Protein AF-A0A836XEH8-F1 (afdb_monomer)

Sequence (116 aa):
GSEDAAQIAQLERVVSVSATLGAELFKIFPGRVASSKADEAIWARTIERLRALADRLGEEGMTLTFETHGGTLCDDLAGTLRLLESLVGYDNVGICFQPYTEHDTDEARAEHGKEG

Structure (mmCIF, N/CA/C/O backbone):
data_AF-A0A836XEH8-F1
#
_entry.id   AF-A0A836XEH8-F1
#
loop_
_atom_site.group_PDB
_atom_site.id
_atom_site.type_symbol
_atom_site.label_atom_id
_atom_site.label_alt_id
_atom_site.label_comp_id
_atom_site.label_asym_id
_atom_site.label_entity_id
_atom_site.label_seq_id
_atom_site.pdbx_PDB_ins_code
_atom_site.Cartn_x
_atom_site.Cartn_y
_atom_site.Cartn_z
_atom_site.occupancy
_atom_site.B_iso_or_equiv
_atom_site.auth_seq_id
_atom_site.auth_comp_id
_atom_site.auth_asym_id
_atom_site.auth_atom_id
_atom_site.pdbx_PDB_model_num
ATOM 1 N N . GLY A 1 1 ? 15.464 9.663 11.242 1.00 59.19 1 GLY A N 1
ATOM 2 C CA . GLY A 1 1 ? 15.872 11.014 11.703 1.00 59.19 1 GLY A CA 1
ATOM 3 C C . GLY A 1 1 ? 14.654 11.865 12.037 1.00 59.19 1 GLY A C 1
ATOM 4 O O . GLY A 1 1 ? 13.550 11.341 11.994 1.00 59.19 1 GLY A O 1
ATOM 5 N N . SER A 1 2 ? 14.830 13.153 12.366 1.00 73.00 2 SER A N 1
ATOM 6 C CA . SER A 1 2 ? 13.715 14.078 12.690 1.00 73.00 2 SER A CA 1
ATOM 7 C C . SER A 1 2 ? 12.649 14.134 11.581 1.00 73.00 2 SER A C 1
ATOM 9 O O . SER A 1 2 ? 11.452 14.113 11.853 1.00 73.00 2 SER A O 1
ATOM 11 N N . GLU A 1 3 ? 13.083 14.094 10.319 1.00 72.94 3 GLU A N 1
ATOM 12 C CA . GLU A 1 3 ? 12.193 14.067 9.152 1.00 72.94 3 GLU A CA 1
ATOM 13 C C . GLU A 1 3 ? 11.367 12.776 9.052 1.00 72.94 3 GLU A C 1
ATOM 15 O O . GLU A 1 3 ? 10.175 12.846 8.762 1.00 72.94 3 GLU A O 1
ATOM 20 N N . ASP A 1 4 ? 11.953 11.610 9.355 1.00 82.19 4 ASP A N 1
ATOM 21 C CA . ASP A 1 4 ? 11.198 10.348 9.398 1.00 82.19 4 ASP A CA 1
ATOM 22 C C . ASP A 1 4 ? 10.130 10.389 10.497 1.00 82.19 4 ASP A C 1
ATOM 24 O O . ASP A 1 4 ? 9.001 9.966 10.272 1.00 82.19 4 ASP A O 1
ATOM 28 N N . ALA A 1 5 ? 10.451 10.943 11.672 1.00 84.69 5 ALA A N 1
ATOM 29 C CA . ALA A 1 5 ? 9.492 11.069 12.768 1.00 84.69 5 ALA A CA 1
ATOM 30 C C . ALA A 1 5 ? 8.324 12.002 12.402 1.00 84.69 5 ALA A C 1
ATOM 32 O O . ALA A 1 5 ? 7.171 11.700 12.705 1.00 84.69 5 ALA A O 1
ATOM 33 N N . ALA A 1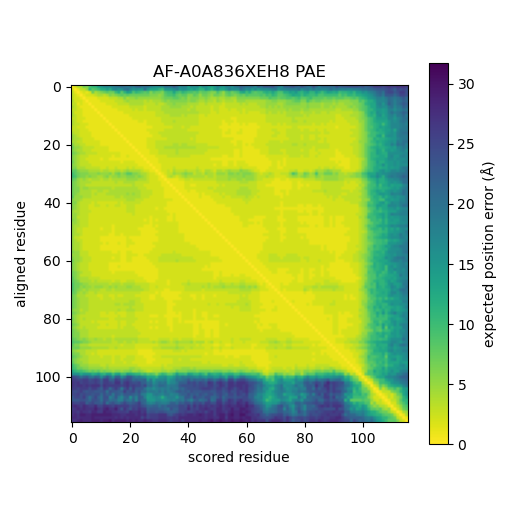 6 ? 8.603 13.109 11.706 1.00 90.38 6 ALA A N 1
ATOM 34 C CA . ALA A 1 6 ? 7.567 14.011 11.212 1.00 90.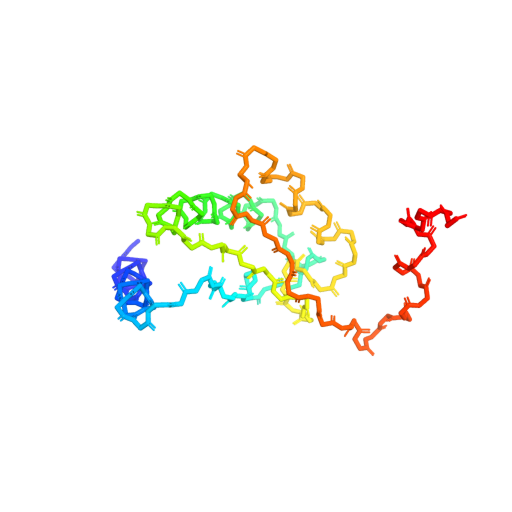38 6 ALA A CA 1
ATOM 35 C C . ALA A 1 6 ? 6.668 13.342 10.156 1.00 90.38 6 ALA A C 1
ATOM 37 O O . ALA A 1 6 ? 5.448 13.513 10.203 1.00 90.38 6 ALA A O 1
ATOM 38 N N . GLN A 1 7 ? 7.249 12.554 9.243 1.00 87.56 7 GLN A N 1
ATOM 39 C CA . GLN A 1 7 ? 6.499 11.786 8.241 1.00 87.56 7 GLN A CA 1
ATOM 40 C C . GLN A 1 7 ? 5.618 10.713 8.888 1.00 87.56 7 GLN A C 1
ATOM 42 O O . GLN A 1 7 ? 4.447 10.606 8.534 1.00 87.56 7 GLN A O 1
ATOM 47 N N . ILE A 1 8 ? 6.140 9.978 9.875 1.00 90.94 8 ILE A N 1
ATOM 48 C CA . ILE A 1 8 ? 5.370 8.992 10.648 1.00 90.94 8 ILE A CA 1
ATOM 49 C C . ILE A 1 8 ? 4.202 9.678 11.365 1.00 90.94 8 ILE A C 1
ATOM 51 O O . ILE A 1 8 ? 3.058 9.263 11.219 1.00 90.94 8 ILE A O 1
ATOM 55 N N . ALA A 1 9 ? 4.454 10.788 12.067 1.00 93.62 9 ALA A N 1
ATOM 56 C CA . ALA A 1 9 ? 3.398 11.526 12.758 1.00 93.62 9 ALA A CA 1
ATOM 57 C C . ALA A 1 9 ? 2.341 12.091 11.794 1.00 93.62 9 ALA A C 1
ATOM 59 O O . ALA A 1 9 ? 1.171 12.212 12.155 1.00 93.62 9 ALA A O 1
ATOM 60 N N . GLN A 1 10 ? 2.734 12.476 10.578 1.00 94.75 10 GLN A N 1
ATOM 61 C CA . GLN A 1 10 ? 1.787 12.883 9.545 1.00 94.75 10 GLN A CA 1
ATOM 62 C C . GLN A 1 10 ? 0.947 11.701 9.056 1.00 94.75 10 GLN A C 1
ATOM 64 O O . GLN A 1 10 ? -0.266 11.856 8.949 1.00 94.75 10 GLN A O 1
ATOM 69 N N . LEU A 1 11 ? 1.562 10.547 8.791 1.00 94.88 11 LEU A N 1
ATOM 70 C CA . LEU A 1 11 ? 0.863 9.336 8.365 1.00 94.88 11 LEU A CA 1
ATOM 71 C C . LEU A 1 11 ? -0.170 8.893 9.408 1.00 94.88 11 LEU A C 1
ATOM 73 O O . LEU A 1 11 ? -1.326 8.700 9.050 1.00 94.88 11 LEU A O 1
ATOM 77 N N . GLU A 1 12 ? 0.201 8.859 10.690 1.00 96.75 12 GLU A N 1
ATOM 78 C CA . GLU A 1 12 ? -0.723 8.532 11.787 1.00 96.75 12 GLU A CA 1
ATOM 79 C C . GLU A 1 12 ? -1.931 9.472 11.839 1.00 96.75 12 GLU A C 1
ATOM 81 O O . GLU A 1 12 ? -3.068 9.034 12.018 1.00 96.75 12 GLU A O 1
ATOM 86 N N . ARG A 1 13 ? -1.718 10.777 11.620 1.00 97.75 13 ARG A N 1
ATOM 87 C CA . ARG A 1 13 ? -2.836 11.727 11.534 1.00 97.75 13 ARG A CA 1
ATOM 88 C C . ARG A 1 13 ? -3.758 11.416 10.359 1.00 97.75 13 ARG A C 1
ATOM 90 O O . ARG A 1 13 ? -4.969 11.522 10.516 1.00 97.75 13 ARG A O 1
ATOM 97 N N . VAL A 1 14 ? -3.212 11.049 9.199 1.00 97.75 14 VAL A N 1
ATOM 98 C CA . VAL A 1 14 ? -4.026 10.696 8.026 1.00 97.75 14 VAL A CA 1
ATOM 99 C C . VAL A 1 14 ? -4.807 9.407 8.280 1.00 97.75 14 VAL A C 1
ATOM 101 O O . VAL A 1 14 ? -5.998 9.385 8.001 1.00 97.75 14 VAL A O 1
ATOM 104 N N . VAL A 1 15 ? -4.191 8.379 8.876 1.00 98.12 15 VAL A N 1
ATOM 105 C CA . VAL A 1 15 ? -4.882 7.137 9.276 1.00 98.12 15 VAL A CA 1
ATOM 106 C C . VAL A 1 15 ? -6.041 7.440 10.226 1.00 98.12 15 VAL A C 1
ATOM 108 O O . VAL A 1 15 ? -7.168 7.030 9.965 1.00 98.12 15 VAL A O 1
ATOM 111 N N . SER A 1 16 ? -5.795 8.226 11.277 1.00 98.06 16 SER A N 1
ATOM 112 C CA . SER A 1 16 ? -6.823 8.592 12.260 1.00 98.06 16 SER A CA 1
ATOM 113 C C . SER A 1 16 ? -7.987 9.377 11.641 1.00 98.06 16 SER A C 1
ATOM 115 O O . SER A 1 16 ? -9.151 9.115 11.956 1.00 98.06 16 SER A O 1
ATOM 117 N N . VAL A 1 17 ? -7.702 10.316 10.733 1.00 98.31 17 VAL A N 1
ATOM 118 C CA . VAL A 1 17 ? -8.747 11.058 10.011 1.00 98.31 17 VAL A CA 1
ATOM 119 C C . VAL A 1 17 ? -9.535 10.129 9.088 1.00 98.31 17 VAL A C 1
ATOM 121 O O . VAL A 1 17 ? -10.761 10.191 9.096 1.00 98.31 17 VAL A O 1
ATOM 124 N N . SER A 1 18 ? -8.869 9.243 8.342 1.00 98.25 18 SER A N 1
ATOM 125 C CA . SER A 1 18 ? -9.532 8.257 7.479 1.00 98.25 18 SER A CA 1
ATOM 126 C C . SER A 1 18 ? -10.477 7.352 8.273 1.00 98.25 18 SER A C 1
ATOM 128 O O . SER A 1 18 ? -11.636 7.208 7.888 1.00 98.25 18 SER A O 1
ATOM 130 N N . ALA A 1 19 ? -10.029 6.834 9.422 1.00 97.94 19 ALA A N 1
ATOM 131 C CA . ALA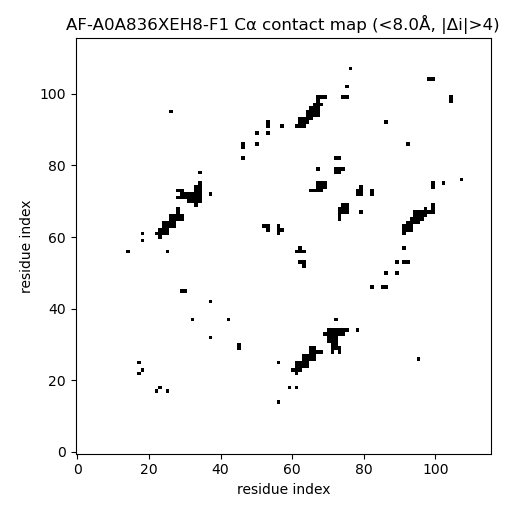 A 1 19 ? -10.862 6.038 10.324 1.00 97.94 19 ALA A CA 1
ATOM 132 C C . ALA A 1 19 ? -12.070 6.840 10.843 1.00 97.94 19 ALA A C 1
ATOM 134 O O . ALA A 1 19 ? -13.204 6.370 10.799 1.00 97.94 19 ALA A O 1
ATOM 135 N N . THR A 1 20 ? -11.853 8.095 11.256 1.00 98.31 20 THR A N 1
ATOM 136 C CA . THR A 1 20 ? -12.924 8.994 11.734 1.00 98.31 20 THR A CA 1
ATOM 137 C C . THR A 1 20 ? -13.984 9.260 10.661 1.00 98.31 20 THR A C 1
ATOM 139 O O . THR A 1 20 ? -15.165 9.402 10.973 1.00 98.31 20 THR A O 1
ATOM 142 N N . LEU A 1 21 ? -13.572 9.332 9.395 1.00 98.31 21 LEU A N 1
ATOM 143 C CA . LEU A 1 21 ? -14.467 9.517 8.253 1.00 98.31 21 LEU A CA 1
ATOM 144 C C . LEU A 1 21 ? -15.152 8.215 7.803 1.00 98.31 21 LEU A C 1
ATOM 146 O O . LEU A 1 21 ? -15.992 8.270 6.906 1.00 98.31 21 LEU A O 1
ATOM 150 N N . GLY A 1 22 ? -14.818 7.069 8.404 1.00 97.88 22 GLY A N 1
ATOM 151 C CA . GLY A 1 22 ? -15.357 5.764 8.022 1.00 97.88 22 GLY A CA 1
ATOM 152 C C . GLY A 1 22 ? -14.816 5.258 6.685 1.00 97.88 22 GLY A C 1
ATOM 153 O O . GLY A 1 22 ? -15.533 4.580 5.953 1.00 97.88 22 GLY A O 1
ATOM 154 N N . ALA A 1 23 ? -13.584 5.625 6.323 1.00 98.31 23 ALA A N 1
ATOM 155 C CA . ALA A 1 23 ? -12.954 5.090 5.125 1.00 98.31 23 ALA A CA 1
ATOM 156 C C . ALA A 1 23 ? -12.710 3.583 5.285 1.00 98.31 23 ALA A C 1
ATOM 158 O O . ALA A 1 23 ? -12.153 3.152 6.286 1.00 98.31 23 ALA A O 1
ATOM 159 N N . GLU A 1 24 ? -13.081 2.796 4.277 1.00 98.00 24 GLU A N 1
ATOM 160 C CA . GLU A 1 24 ? -12.787 1.353 4.222 1.00 98.00 24 GLU A CA 1
ATOM 161 C C . GLU A 1 24 ? -11.474 1.070 3.472 1.00 98.00 24 GLU A C 1
ATOM 163 O O . GLU A 1 24 ? -10.792 0.075 3.720 1.00 98.00 24 GLU A O 1
ATOM 168 N N . LEU A 1 25 ? -11.104 1.966 2.550 1.00 98.12 25 LEU A N 1
ATOM 169 C CA . LEU A 1 25 ? -9.937 1.843 1.682 1.00 98.12 25 LEU A CA 1
ATOM 170 C C . LEU A 1 25 ? -8.962 2.996 1.923 1.00 98.12 25 LEU A C 1
ATOM 172 O O . LEU A 1 25 ? -9.337 4.169 1.877 1.00 98.12 25 LEU A O 1
ATOM 176 N N . PHE A 1 26 ? -7.686 2.660 2.087 1.00 98.31 26 PHE A N 1
ATOM 177 C CA . PHE A 1 26 ? -6.592 3.611 2.222 1.00 98.31 26 PHE A CA 1
ATOM 178 C C . PHE A 1 26 ? -5.656 3.484 1.016 1.00 98.31 26 PHE A C 1
ATOM 180 O O . PHE A 1 26 ? -4.823 2.582 0.946 1.00 98.31 26 PHE A O 1
ATOM 187 N N . LYS A 1 27 ? -5.821 4.365 0.024 1.00 97.56 27 LYS A N 1
ATOM 188 C CA . LYS A 1 27 ? -5.062 4.320 -1.235 1.00 97.56 27 LYS A CA 1
ATOM 189 C C . LYS A 1 27 ? -3.768 5.124 -1.148 1.00 97.56 27 LYS A C 1
ATOM 191 O O . LYS A 1 27 ? -3.797 6.296 -0.771 1.00 97.56 27 LYS A O 1
ATOM 196 N N . ILE A 1 28 ? -2.658 4.534 -1.586 1.00 96.50 28 ILE A N 1
ATOM 197 C CA . ILE A 1 28 ? -1.357 5.207 -1.684 1.00 96.50 28 ILE A CA 1
ATOM 198 C C . ILE A 1 28 ? -0.650 4.928 -3.013 1.00 96.50 28 ILE A C 1
AT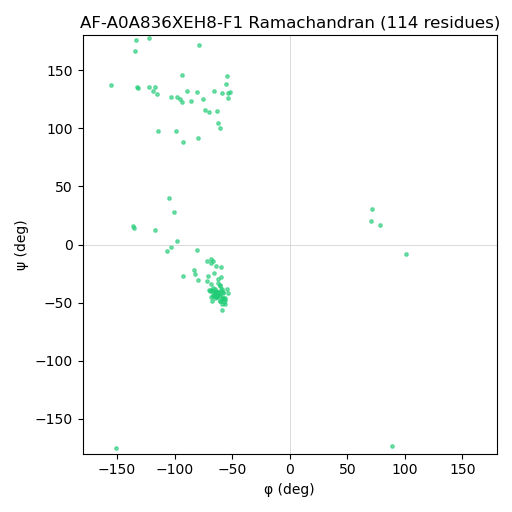OM 200 O O . ILE A 1 28 ? -0.964 3.978 -3.727 1.00 96.50 28 ILE A O 1
ATOM 204 N N . PHE A 1 29 ? 0.390 5.718 -3.272 1.00 94.81 29 PHE A N 1
ATOM 205 C CA . PHE A 1 29 ? 1.439 5.397 -4.236 1.00 94.81 29 PHE A CA 1
ATOM 206 C C . PHE A 1 29 ? 2.611 4.715 -3.506 1.00 94.81 29 PHE A C 1
ATOM 208 O O . PHE A 1 29 ? 3.152 5.306 -2.562 1.00 94.81 29 PHE A O 1
ATOM 215 N N . PRO A 1 30 ? 3.021 3.492 -3.889 1.00 88.31 30 PRO A N 1
ATOM 216 C CA . PRO A 1 30 ? 4.081 2.768 -3.194 1.00 88.31 30 PRO A CA 1
ATOM 217 C C . PRO A 1 30 ? 5.461 3.275 -3.627 1.00 88.31 30 PRO A C 1
ATOM 219 O O . PRO A 1 30 ? 6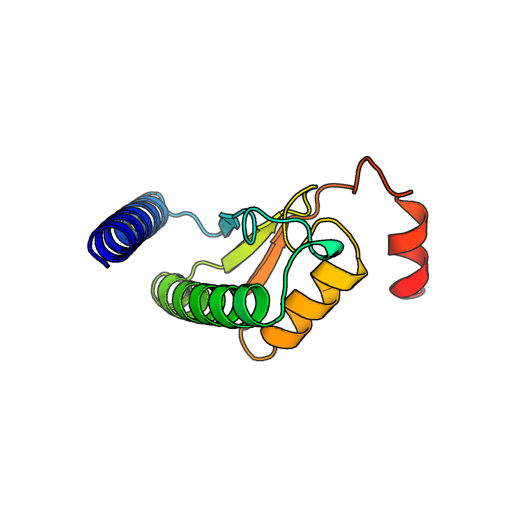.071 2.804 -4.587 1.00 88.31 30 PRO A O 1
ATOM 222 N N . GLY A 1 31 ? 5.967 4.261 -2.889 1.00 86.19 31 GLY A N 1
ATOM 223 C CA . GLY A 1 31 ? 7.265 4.876 -3.151 1.00 86.19 31 GLY A CA 1
ATOM 224 C C . GLY A 1 31 ? 7.193 6.063 -4.114 1.00 86.19 31 GLY A C 1
ATOM 225 O O . GLY A 1 31 ? 6.127 6.568 -4.452 1.00 86.19 31 GLY A O 1
ATOM 226 N N . ARG A 1 32 ? 8.370 6.573 -4.489 1.00 89.44 32 ARG A N 1
ATOM 227 C CA . ARG A 1 32 ? 8.546 7.765 -5.349 1.00 89.44 32 ARG A CA 1
ATOM 228 C C . ARG A 1 32 ? 9.621 7.555 -6.420 1.00 89.44 32 ARG A C 1
ATOM 230 O O . ARG A 1 32 ? 10.184 8.518 -6.938 1.00 89.44 32 ARG A O 1
ATOM 237 N N . VAL A 1 33 ? 9.983 6.297 -6.646 1.00 92.19 33 VAL A N 1
ATOM 238 C CA . VAL A 1 33 ? 11.004 5.861 -7.594 1.00 92.19 33 VAL A CA 1
ATOM 239 C C . VAL A 1 33 ? 10.402 4.712 -8.393 1.00 92.19 33 VAL A C 1
ATOM 241 O O . VAL A 1 33 ? 9.772 3.838 -7.804 1.00 92.19 33 VAL A O 1
ATOM 244 N N . ALA A 1 34 ? 10.599 4.749 -9.711 1.00 93.62 34 ALA A N 1
ATOM 245 C CA . ALA A 1 34 ? 10.252 3.668 -10.632 1.00 93.62 34 ALA A CA 1
ATOM 246 C C . ALA A 1 34 ? 10.900 2.344 -10.199 1.00 93.62 34 ALA A C 1
ATOM 248 O O . ALA A 1 34 ? 12.047 2.363 -9.736 1.00 93.62 34 ALA A O 1
ATOM 249 N N . SER A 1 35 ? 10.227 1.210 -10.393 1.00 94.00 35 SER A N 1
ATOM 250 C CA . SER A 1 35 ? 10.734 -0.115 -10.002 1.00 94.00 35 SER A CA 1
ATOM 251 C C . SER A 1 35 ? 12.127 -0.399 -10.586 1.00 94.00 35 SER A C 1
ATOM 253 O O . SER A 1 35 ? 13.028 -0.824 -9.861 1.00 94.00 35 SER A O 1
ATOM 255 N N . SER A 1 36 ? 12.350 -0.038 -11.854 1.00 94.25 36 SER A N 1
ATOM 256 C CA . SER A 1 36 ? 13.631 -0.162 -12.574 1.00 94.25 36 SER A CA 1
ATOM 257 C C . SER A 1 36 ? 14.777 0.697 -12.018 1.00 94.25 36 SER A C 1
ATOM 259 O O . SER A 1 36 ? 15.945 0.443 -12.313 1.00 94.25 36 SER A O 1
ATOM 261 N N . LYS A 1 37 ? 14.463 1.727 -11.224 1.00 95.50 37 LYS A N 1
ATOM 262 C CA . LYS A 1 37 ? 15.435 2.648 -10.607 1.00 95.50 37 LYS A CA 1
ATOM 263 C C . LYS A 1 37 ? 15.602 2.414 -9.105 1.00 95.50 37 LYS A C 1
ATOM 265 O O . LYS A 1 37 ? 16.433 3.076 -8.484 1.00 95.50 37 LYS A O 1
ATOM 270 N N . ALA A 1 38 ? 14.803 1.530 -8.513 1.00 96.56 38 ALA A N 1
ATOM 271 C CA . ALA A 1 38 ? 14.874 1.200 -7.101 1.00 96.56 38 ALA A CA 1
ATOM 272 C C . ALA A 1 38 ? 15.915 0.098 -6.863 1.00 96.56 38 ALA A C 1
ATOM 274 O O . ALA A 1 38 ? 15.825 -0.992 -7.425 1.00 96.56 38 ALA A O 1
ATOM 275 N N . ASP A 1 39 ? 16.894 0.377 -6.003 1.00 97.06 39 ASP A N 1
ATOM 276 C CA . ASP A 1 39 ? 17.823 -0.639 -5.513 1.00 97.06 39 ASP A CA 1
ATOM 277 C C . ASP A 1 39 ? 17.193 -1.496 -4.397 1.00 97.06 39 ASP A C 1
ATOM 279 O O . ASP A 1 39 ? 16.101 -1.214 -3.893 1.00 97.06 39 ASP A O 1
ATOM 283 N N . GLU A 1 40 ? 17.890 -2.557 -3.989 1.00 96.88 40 GLU A N 1
ATOM 284 C CA . GLU A 1 40 ? 17.380 -3.492 -2.981 1.00 96.88 40 GLU A CA 1
ATOM 285 C C . GLU A 1 40 ? 17.140 -2.831 -1.614 1.00 96.88 40 GLU A C 1
ATOM 287 O O . GLU A 1 40 ? 16.234 -3.220 -0.880 1.00 96.88 40 GLU A O 1
ATOM 292 N N . ALA A 1 41 ? 17.908 -1.792 -1.275 1.00 96.62 41 ALA A N 1
ATOM 293 C CA . ALA A 1 41 ? 17.725 -1.057 -0.029 1.00 96.62 41 ALA A CA 1
ATOM 294 C C . ALA A 1 41 ? 16.429 -0.227 -0.053 1.00 96.62 41 ALA A C 1
ATOM 296 O O . ALA A 1 41 ? 15.713 -0.161 0.951 1.00 96.62 41 ALA A O 1
ATOM 297 N N . ILE A 1 42 ? 16.094 0.379 -1.198 1.00 95.50 42 ILE A N 1
ATOM 298 C CA . ILE A 1 42 ? 14.815 1.063 -1.415 1.00 95.50 42 ILE A CA 1
ATOM 299 C C . ILE A 1 42 ? 13.660 0.066 -1.326 1.00 95.50 42 ILE A C 1
ATOM 301 O O . ILE A 1 42 ? 12.676 0.366 -0.643 1.00 95.50 42 ILE A O 1
ATOM 305 N N . TRP A 1 43 ? 13.781 -1.100 -1.964 1.00 97.06 43 TRP A N 1
ATOM 306 C CA . TRP A 1 43 ? 12.776 -2.164 -1.895 1.00 97.06 43 TRP A CA 1
ATOM 307 C C . TRP A 1 43 ? 12.540 -2.620 -0.456 1.00 97.06 43 TRP A C 1
ATOM 309 O O . TRP A 1 43 ? 11.420 -2.496 0.040 1.00 97.06 43 TRP A O 1
ATOM 319 N N . ALA A 1 44 ? 13.591 -3.048 0.248 1.00 96.50 44 ALA A N 1
ATOM 320 C CA . ALA A 1 44 ? 13.498 -3.544 1.619 1.00 96.50 44 ALA A CA 1
ATOM 321 C C . ALA A 1 44 ? 12.857 -2.518 2.567 1.00 96.50 44 ALA A C 1
ATOM 323 O O . ALA A 1 44 ? 11.903 -2.837 3.277 1.00 96.50 44 ALA A O 1
ATOM 324 N N . ARG A 1 45 ? 13.315 -1.259 2.523 1.00 95.25 45 ARG A N 1
ATOM 325 C CA . ARG A 1 45 ? 12.761 -0.181 3.357 1.00 95.25 45 ARG A CA 1
ATOM 326 C C . ARG A 1 45 ? 11.304 0.126 3.013 1.00 95.25 45 ARG A C 1
ATOM 328 O O . ARG A 1 45 ? 10.522 0.461 3.899 1.00 95.25 45 ARG A O 1
ATOM 335 N N . THR A 1 46 ? 10.939 0.082 1.732 1.00 95.62 46 THR A N 1
ATOM 336 C CA . THR A 1 46 ? 9.555 0.338 1.315 1.00 95.62 46 THR A CA 1
ATOM 337 C C . THR A 1 46 ? 8.646 -0.780 1.807 1.00 95.62 46 THR A C 1
ATOM 339 O O . THR A 1 46 ? 7.649 -0.488 2.455 1.00 95.62 46 THR A O 1
ATOM 342 N N . ILE A 1 47 ? 9.027 -2.043 1.598 1.00 96.75 47 ILE A N 1
ATOM 343 C CA . ILE A 1 47 ? 8.270 -3.213 2.062 1.00 96.75 47 ILE A CA 1
ATOM 344 C C . ILE A 1 47 ? 8.077 -3.178 3.582 1.00 96.75 47 ILE A C 1
ATOM 346 O O . ILE A 1 47 ? 6.958 -3.356 4.052 1.00 96.75 47 ILE A O 1
ATOM 350 N N . GLU A 1 48 ? 9.127 -2.891 4.357 1.00 96.62 48 GLU A N 1
ATOM 351 C CA . GLU A 1 48 ? 9.035 -2.769 5.819 1.00 96.62 48 GLU A CA 1
ATOM 352 C C . GLU A 1 48 ? 7.997 -1.717 6.244 1.00 96.62 48 GLU A C 1
ATOM 354 O O . GLU A 1 48 ? 7.145 -1.977 7.092 1.00 96.62 48 GLU A O 1
ATOM 359 N N . ARG A 1 49 ? 8.018 -0.540 5.606 1.00 95.75 49 ARG A N 1
ATOM 360 C CA . ARG A 1 49 ? 7.062 0.542 5.889 1.00 95.75 49 ARG A CA 1
ATOM 361 C C . ARG A 1 49 ? 5.634 0.183 5.479 1.00 95.75 49 ARG A C 1
ATOM 363 O O . ARG A 1 49 ? 4.699 0.563 6.176 1.00 95.75 49 ARG A O 1
ATOM 370 N N . LEU A 1 50 ? 5.459 -0.531 4.368 1.00 97.31 50 LEU A N 1
ATOM 371 C CA . LEU A 1 50 ? 4.143 -0.976 3.907 1.00 97.31 50 LEU A CA 1
ATOM 372 C C . LEU A 1 50 ? 3.542 -2.033 4.829 1.00 97.31 50 LEU A C 1
ATOM 374 O O . LEU A 1 50 ? 2.356 -1.951 5.117 1.00 97.31 50 LEU A O 1
ATOM 378 N N . ARG A 1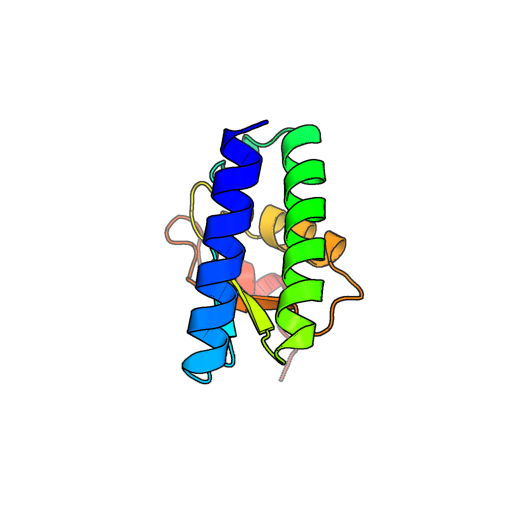 51 ? 4.355 -2.966 5.335 1.00 97.88 51 ARG A N 1
ATOM 379 C CA . ARG A 1 51 ? 3.934 -3.949 6.343 1.00 97.88 51 ARG A CA 1
ATOM 380 C C . ARG A 1 51 ? 3.437 -3.264 7.612 1.00 97.88 51 ARG A C 1
ATOM 382 O O . ARG A 1 51 ? 2.306 -3.492 8.017 1.00 97.88 51 ARG A O 1
ATOM 389 N N . ALA A 1 52 ? 4.227 -2.335 8.153 1.00 97.19 52 ALA A N 1
ATOM 390 C CA . ALA A 1 52 ? 3.829 -1.565 9.331 1.00 97.19 52 ALA A CA 1
ATOM 391 C C . ALA A 1 52 ? 2.540 -0.753 9.101 1.00 97.19 52 ALA A C 1
ATOM 393 O O . ALA A 1 52 ? 1.694 -0.667 9.988 1.00 97.19 52 ALA A O 1
ATOM 394 N N . LEU A 1 53 ? 2.367 -0.172 7.908 1.00 97.75 53 LEU A N 1
ATOM 395 C CA . LEU A 1 53 ? 1.139 0.540 7.558 1.00 97.75 53 LEU A CA 1
ATOM 396 C C . LEU A 1 53 ? -0.056 -0.413 7.407 1.00 97.75 53 LEU A C 1
ATOM 398 O O . LEU A 1 53 ? -1.148 -0.069 7.844 1.00 97.75 53 LEU A O 1
ATOM 402 N N . ALA A 1 54 ? 0.130 -1.591 6.813 1.00 98.38 54 ALA A N 1
ATOM 403 C CA . ALA A 1 54 ? -0.921 -2.595 6.694 1.00 98.38 54 ALA A CA 1
ATOM 404 C C . ALA A 1 54 ? -1.375 -3.090 8.076 1.00 98.38 54 ALA A C 1
ATOM 406 O O . ALA A 1 54 ? -2.577 -3.097 8.334 1.00 98.38 54 ALA A O 1
ATOM 407 N N . ASP A 1 55 ? -0.442 -3.391 8.987 1.00 98.25 55 ASP A N 1
ATOM 408 C CA . ASP A 1 55 ? -0.754 -3.739 10.381 1.00 98.25 55 ASP A CA 1
ATOM 409 C C . ASP A 1 55 ? -1.580 -2.627 11.048 1.00 98.25 55 ASP A C 1
ATOM 411 O O . ASP A 1 55 ? -2.678 -2.867 11.552 1.00 98.25 55 ASP A O 1
ATOM 415 N N . ARG A 1 56 ? -1.102 -1.380 10.957 1.00 97.88 56 ARG A N 1
ATOM 416 C CA . ARG A 1 56 ? -1.764 -0.210 11.547 1.00 97.88 56 ARG A CA 1
ATOM 417 C C . ARG A 1 56 ? -3.167 0.034 10.984 1.00 97.88 56 ARG A C 1
ATOM 419 O O . ARG A 1 56 ? -4.078 0.358 11.737 1.00 97.88 56 ARG A O 1
ATOM 426 N N . LEU A 1 57 ? -3.353 -0.091 9.670 1.00 98.44 57 LEU A N 1
ATOM 427 C CA . LEU A 1 57 ? -4.663 0.065 9.028 1.00 98.44 57 LEU A CA 1
ATOM 428 C C . LEU A 1 57 ? -5.618 -1.073 9.398 1.00 98.44 57 LEU A C 1
ATOM 430 O O . LEU A 1 57 ? -6.816 -0.834 9.545 1.00 98.44 57 LEU A O 1
ATOM 434 N N . GLY A 1 58 ? -5.091 -2.285 9.587 1.00 97.94 58 GLY A N 1
ATOM 435 C CA . GLY A 1 58 ? -5.859 -3.448 10.024 1.00 97.94 58 GLY A CA 1
ATOM 436 C C . GLY A 1 58 ? -6.509 -3.246 11.394 1.00 97.94 58 GLY A C 1
ATOM 437 O O . GLY A 1 58 ? -7.651 -3.659 11.584 1.00 97.94 58 GLY A O 1
ATOM 438 N N . GLU A 1 59 ? -5.847 -2.534 12.313 1.00 97.69 59 GLU A N 1
ATOM 439 C CA . GLU A 1 59 ? -6.419 -2.156 13.618 1.00 97.69 59 GLU A CA 1
ATOM 440 C C . GLU A 1 59 ? -7.691 -1.298 13.493 1.00 97.69 59 GLU A C 1
ATOM 442 O O . GLU A 1 59 ? -8.560 -1.357 14.359 1.00 97.69 59 GLU A O 1
ATOM 447 N N . GLU A 1 60 ? -7.818 -0.532 12.405 1.00 97.88 60 GLU A N 1
ATOM 448 C CA . GLU A 1 60 ? -8.984 0.312 12.101 1.00 97.88 60 GLU A CA 1
ATOM 449 C C . GLU A 1 60 ? -9.971 -0.368 11.133 1.00 97.88 60 GLU A C 1
ATOM 451 O O . GLU A 1 60 ? -10.946 0.249 10.706 1.00 97.88 60 GLU A O 1
ATOM 456 N N . GLY A 1 61 ? -9.720 -1.622 10.735 1.00 97.81 61 GLY A N 1
ATOM 457 C CA . GLY A 1 61 ? -10.533 -2.336 9.745 1.00 97.81 61 GLY A CA 1
ATOM 458 C C . GLY A 1 61 ? -10.392 -1.813 8.309 1.00 97.81 61 GLY A C 1
ATOM 459 O O . GLY A 1 61 ? -11.266 -2.067 7.481 1.00 97.81 61 GLY A O 1
ATOM 460 N N . MET A 1 62 ? -9.312 -1.088 7.999 1.00 98.62 62 MET A N 1
ATOM 461 C CA . MET A 1 62 ? -9.049 -0.536 6.668 1.00 98.62 62 MET A CA 1
ATOM 462 C C . MET A 1 62 ? -8.185 -1.459 5.802 1.00 98.62 62 MET A C 1
ATOM 464 O O . MET A 1 62 ? -7.240 -2.098 6.275 1.00 98.62 62 MET A O 1
ATOM 468 N N . THR A 1 63 ? -8.459 -1.451 4.495 1.00 98.62 63 THR A N 1
ATOM 469 C CA . THR A 1 63 ? -7.632 -2.111 3.473 1.00 98.62 63 THR A CA 1
ATOM 470 C C . THR A 1 63 ? -6.650 -1.120 2.854 1.00 98.62 63 THR A C 1
ATOM 472 O O . THR A 1 63 ? -7.048 -0.082 2.317 1.00 9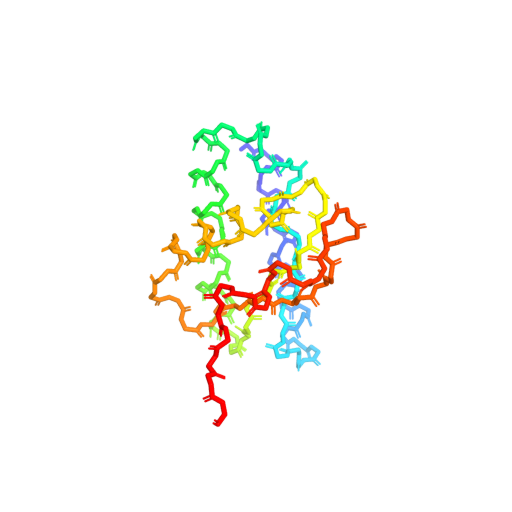8.62 63 THR A O 1
ATOM 475 N N . LEU A 1 64 ? -5.362 -1.451 2.877 1.00 98.62 64 LEU A N 1
ATOM 476 C CA . LEU A 1 64 ? -4.318 -0.729 2.159 1.00 98.62 64 LEU A CA 1
ATOM 477 C C . LEU A 1 64 ? -4.388 -1.067 0.668 1.00 98.62 64 LEU A C 1
ATOM 479 O O . LEU A 1 64 ? -4.313 -2.232 0.289 1.00 98.62 64 LEU A O 1
ATOM 483 N N . THR A 1 65 ? -4.487 -0.056 -0.195 1.00 98.19 65 THR A N 1
ATOM 484 C CA . THR A 1 65 ? -4.475 -0.262 -1.650 1.00 98.19 65 THR A CA 1
ATOM 485 C C . THR A 1 65 ? -3.346 0.506 -2.322 1.00 98.19 65 THR A C 1
ATOM 487 O O . THR A 1 65 ? -3.102 1.677 -2.021 1.00 98.19 65 THR A O 1
ATOM 490 N N . PHE A 1 66 ? -2.652 -0.152 -3.251 1.00 97.75 66 PHE A N 1
ATOM 491 C CA . PHE A 1 66 ? -1.614 0.481 -4.063 1.00 97.75 66 PHE A CA 1
ATOM 492 C C . PHE A 1 66 ? -2.171 0.886 -5.414 1.00 97.75 66 PHE A C 1
ATOM 494 O O . PHE A 1 66 ? -2.737 0.058 -6.125 1.00 97.75 66 PHE A O 1
ATOM 501 N N . GLU A 1 67 ? -1.995 2.150 -5.776 1.00 95.81 67 GLU A N 1
ATOM 502 C CA . GLU A 1 67 ? -2.272 2.602 -7.131 1.00 95.81 67 GLU A CA 1
ATOM 503 C C . GLU A 1 67 ? -1.107 2.255 -8.061 1.00 95.81 67 GLU A C 1
ATOM 505 O O . GLU A 1 67 ? 0.054 2.539 -7.750 1.00 95.81 67 GLU A O 1
ATOM 510 N N . THR A 1 68 ? -1.423 1.660 -9.209 1.00 93.69 68 THR A N 1
ATOM 511 C CA . THR A 1 68 ? -0.463 1.442 -10.293 1.00 93.69 68 THR A CA 1
ATOM 512 C C . THR A 1 68 ? -0.171 2.764 -11.002 1.00 93.69 68 THR A C 1
ATOM 514 O O . THR A 1 68 ? -1.054 3.403 -11.576 1.00 93.69 68 THR A O 1
ATOM 517 N N . HIS A 1 69 ? 1.073 3.232 -10.918 1.00 91.75 69 HIS A N 1
ATOM 518 C CA . HIS A 1 69 ? 1.440 4.575 -11.364 1.00 91.75 69 HIS A CA 1
ATOM 519 C C . HIS A 1 69 ? 2.923 4.665 -11.722 1.00 91.75 69 HIS A C 1
ATOM 521 O O . HIS A 1 69 ? 3.787 4.206 -10.970 1.00 91.75 69 HIS A O 1
ATOM 527 N N . GLY A 1 70 ? 3.223 5.341 -12.834 1.00 90.31 70 GLY A N 1
ATOM 528 C CA . GLY A 1 70 ? 4.592 5.598 -13.278 1.00 90.31 70 GLY A CA 1
ATOM 529 C C . GLY A 1 70 ? 5.433 6.308 -12.211 1.00 90.31 70 GLY A C 1
ATOM 530 O O . GLY A 1 70 ? 4.963 7.221 -11.529 1.00 90.31 70 GLY A O 1
ATOM 531 N N . GLY A 1 71 ? 6.691 5.894 -12.045 1.00 90.12 71 GLY A N 1
ATOM 532 C CA . GLY A 1 71 ? 7.579 6.471 -11.028 1.00 90.12 71 GLY A CA 1
ATOM 533 C C . GLY A 1 71 ? 7.332 5.964 -9.603 1.00 90.12 71 GLY A C 1
ATOM 534 O O . GLY A 1 71 ? 7.798 6.592 -8.651 1.00 90.12 71 GLY A O 1
ATOM 535 N N . THR A 1 72 ? 6.627 4.843 -9.451 1.00 94.69 72 THR A N 1
ATOM 536 C CA . THR A 1 72 ? 6.453 4.111 -8.187 1.00 94.69 72 THR A CA 1
ATOM 537 C C . THR A 1 72 ? 6.952 2.674 -8.347 1.00 94.69 72 THR A C 1
ATOM 539 O O . THR A 1 72 ? 7.362 2.288 -9.437 1.00 94.69 72 THR A O 1
ATOM 542 N N . LEU A 1 73 ? 6.910 1.864 -7.286 1.00 95.94 73 LEU A N 1
ATOM 543 C CA . LEU A 1 73 ? 7.221 0.434 -7.399 1.00 95.94 73 LEU A CA 1
ATOM 544 C C . LEU A 1 73 ? 6.126 -0.374 -8.121 1.00 95.94 73 LEU A C 1
ATOM 546 O O . LEU A 1 73 ? 6.381 -1.508 -8.509 1.00 95.94 73 LEU A O 1
ATOM 550 N N . CYS A 1 74 ? 4.935 0.207 -8.305 1.00 95.00 74 CYS A N 1
ATOM 551 C CA . CYS A 1 74 ? 3.838 -0.355 -9.095 1.00 95.00 74 CYS A CA 1
ATOM 552 C C . CYS A 1 74 ? 3.704 0.371 -10.445 1.00 95.00 74 CYS A C 1
ATOM 554 O O . CYS A 1 74 ? 2.598 0.704 -10.869 1.00 95.00 74 CYS A O 1
ATOM 556 N N . ASP A 1 75 ? 4.821 0.711 -11.087 1.00 92.75 75 ASP A N 1
ATOM 557 C CA . ASP A 1 75 ? 4.849 1.365 -12.399 1.00 92.75 75 ASP A CA 1
ATOM 558 C C . ASP A 1 75 ? 4.688 0.394 -13.574 1.00 92.75 75 ASP A C 1
ATOM 560 O O . ASP A 1 75 ? 4.173 0.801 -14.613 1.00 92.75 75 ASP A O 1
ATOM 564 N N . ASP A 1 76 ? 5.059 -0.872 -13.389 1.00 91.94 76 ASP A N 1
ATOM 565 C CA . ASP A 1 76 ? 4.806 -1.970 -14.318 1.00 91.94 76 ASP A CA 1
ATOM 566 C C . ASP A 1 76 ? 4.259 -3.218 -13.594 1.00 91.94 76 ASP A C 1
ATOM 568 O O . ASP A 1 76 ? 4.099 -3.253 -12.363 1.00 91.94 76 ASP A O 1
ATOM 572 N N . LEU A 1 77 ? 3.922 -4.252 -14.370 1.00 91.00 77 LEU A N 1
ATOM 573 C CA . LEU A 1 77 ? 3.366 -5.501 -13.848 1.00 91.00 77 LEU A CA 1
ATOM 574 C C . LEU A 1 77 ? 4.367 -6.249 -12.955 1.00 91.00 77 LEU A C 1
ATOM 576 O O . LEU A 1 77 ? 4.005 -6.698 -11.868 1.00 91.00 77 LEU A O 1
ATOM 580 N N . ALA A 1 78 ? 5.631 -6.343 -13.372 1.00 93.38 78 ALA A N 1
ATOM 581 C CA . ALA A 1 78 ? 6.661 -7.083 -12.647 1.00 93.38 78 ALA A CA 1
ATOM 582 C C . ALA A 1 78 ? 6.944 -6.474 -11.262 1.00 93.38 78 ALA A C 1
ATOM 584 O O . ALA A 1 78 ? 7.014 -7.197 -10.264 1.00 93.38 78 ALA A O 1
ATOM 585 N N . GLY A 1 79 ? 7.054 -5.147 -11.178 1.00 94.88 79 GLY A N 1
ATOM 586 C CA . GLY A 1 79 ? 7.193 -4.411 -9.926 1.00 94.88 79 GLY A CA 1
ATOM 587 C C . GLY A 1 79 ? 5.977 -4.589 -9.018 1.00 94.88 79 GLY A C 1
ATOM 588 O O . GLY A 1 79 ? 6.129 -4.877 -7.828 1.00 94.88 79 GLY A O 1
ATOM 589 N N . THR A 1 80 ? 4.773 -4.525 -9.594 1.00 95.44 80 THR A N 1
ATOM 590 C CA . THR A 1 80 ? 3.517 -4.748 -8.863 1.00 95.44 80 THR A CA 1
ATOM 591 C C . THR A 1 80 ? 3.462 -6.155 -8.257 1.00 95.44 80 THR A C 1
ATOM 593 O O . THR A 1 80 ? 3.198 -6.299 -7.062 1.00 95.44 80 THR A O 1
ATOM 596 N N . LEU A 1 81 ? 3.770 -7.196 -9.039 1.00 95.69 81 LEU A N 1
ATOM 597 C CA . LEU A 1 81 ? 3.783 -8.586 -8.571 1.00 95.69 81 LEU A CA 1
ATOM 598 C C . LEU A 1 81 ? 4.839 -8.817 -7.487 1.00 95.69 81 LEU A C 1
ATOM 600 O O . LEU A 1 81 ? 4.529 -9.411 -6.456 1.00 95.69 81 LEU A O 1
ATOM 604 N N . ARG A 1 82 ? 6.053 -8.280 -7.661 1.00 97.12 82 ARG A N 1
ATOM 605 C CA . ARG A 1 82 ? 7.115 -8.352 -6.644 1.00 97.12 82 ARG A CA 1
ATOM 606 C C . ARG A 1 82 ? 6.680 -7.721 -5.319 1.00 97.12 82 ARG A C 1
ATOM 608 O O . ARG A 1 82 ? 6.981 -8.252 -4.244 1.00 97.12 82 ARG A O 1
ATOM 615 N N . LEU A 1 83 ? 5.994 -6.578 -5.379 1.00 96.56 83 LEU A N 1
ATOM 616 C CA . LEU A 1 83 ? 5.493 -5.899 -4.187 1.00 96.56 83 LEU A CA 1
ATOM 617 C C . LEU A 1 83 ? 4.430 -6.742 -3.472 1.00 96.56 83 LEU A C 1
ATOM 619 O O . LEU A 1 83 ? 4.505 -6.903 -2.254 1.00 96.56 83 LEU A O 1
ATOM 623 N N . LEU A 1 84 ? 3.478 -7.305 -4.222 1.00 96.56 84 LEU A N 1
ATOM 624 C CA . LEU A 1 84 ? 2.423 -8.165 -3.680 1.00 96.56 84 LEU A CA 1
ATOM 625 C C . LEU A 1 84 ? 2.980 -9.457 -3.077 1.00 96.56 84 LEU A C 1
ATOM 627 O O . LEU A 1 84 ? 2.588 -9.828 -1.973 1.00 96.56 84 LEU A O 1
ATOM 631 N N . GLU A 1 85 ? 3.936 -10.107 -3.742 1.00 97.62 85 GLU A N 1
ATOM 632 C CA . GLU A 1 85 ? 4.611 -11.301 -3.219 1.00 97.62 85 GLU A CA 1
ATOM 633 C C . GLU A 1 85 ? 5.299 -11.011 -1.876 1.00 97.62 85 GLU A C 1
ATOM 635 O O . GLU A 1 85 ? 5.221 -11.796 -0.931 1.00 97.62 85 GLU A O 1
ATOM 640 N N . SER A 1 86 ? 5.889 -9.821 -1.741 1.00 97.06 86 SER A N 1
ATOM 641 C CA . SER A 1 86 ? 6.525 -9.372 -0.497 1.00 97.06 86 SER A CA 1
ATOM 642 C C . SER A 1 86 ? 5.533 -9.108 0.647 1.00 97.06 86 SER A C 1
ATOM 644 O O . SER A 1 86 ? 5.956 -8.935 1.795 1.00 97.06 86 SER A O 1
ATOM 646 N N . LEU A 1 87 ? 4.232 -9.061 0.360 1.00 97.06 87 LEU A N 1
ATOM 647 C CA . LEU A 1 87 ? 3.154 -8.778 1.310 1.00 97.06 87 LEU A CA 1
ATOM 648 C C . LEU A 1 87 ? 2.189 -9.962 1.481 1.00 97.06 87 LEU A C 1
ATOM 650 O O . LEU A 1 87 ? 1.144 -9.817 2.111 1.00 97.06 87 LEU A O 1
ATOM 654 N N . VAL A 1 88 ? 2.550 -11.150 0.986 1.00 96.25 88 VAL A N 1
ATOM 655 C CA . VAL A 1 88 ? 1.810 -12.389 1.267 1.00 96.25 88 VAL A CA 1
ATOM 656 C C . VAL A 1 88 ? 1.665 -12.580 2.782 1.00 96.25 88 VAL A C 1
ATOM 658 O O . VAL A 1 88 ? 2.639 -12.486 3.529 1.00 96.25 88 VAL A O 1
ATOM 661 N N . GLY A 1 89 ? 0.435 -12.853 3.224 1.00 95.44 89 GLY A N 1
ATOM 662 C CA . GLY A 1 89 ? 0.062 -12.964 4.639 1.00 95.44 89 GLY A CA 1
ATOM 663 C C . GLY A 1 89 ? -0.636 -11.726 5.210 1.00 95.44 89 GLY A C 1
ATOM 664 O O . GLY A 1 89 ? -1.152 -11.800 6.321 1.00 95.44 89 GLY A O 1
ATOM 665 N N . TYR A 1 90 ? -0.694 -10.622 4.459 1.00 96.88 90 TYR A N 1
ATOM 666 C CA . TYR A 1 90 ? -1.495 -9.446 4.800 1.00 96.88 90 TYR A CA 1
ATOM 667 C C . TYR A 1 90 ? -2.819 -9.457 4.028 1.00 96.88 90 TYR A C 1
ATOM 669 O O . TYR A 1 90 ? -2.884 -9.025 2.877 1.00 96.88 90 TYR A O 1
ATOM 677 N N . ASP A 1 91 ? -3.887 -9.930 4.671 1.00 96.81 91 ASP A N 1
ATOM 678 C CA . ASP A 1 91 ? -5.216 -10.057 4.049 1.00 96.81 91 ASP A CA 1
ATOM 679 C C . ASP A 1 91 ? -5.876 -8.700 3.733 1.00 96.81 91 ASP A C 1
ATOM 681 O O . ASP A 1 91 ? -6.823 -8.630 2.951 1.00 96.81 91 ASP A O 1
ATOM 685 N N . ASN A 1 92 ? -5.374 -7.608 4.319 1.00 98.25 92 ASN A N 1
ATOM 686 C CA . ASN A 1 92 ? -5.870 -6.246 4.128 1.00 98.25 92 ASN A CA 1
ATOM 687 C C . ASN A 1 92 ? -5.017 -5.420 3.148 1.00 98.25 92 ASN A C 1
ATOM 689 O O . ASN A 1 92 ? -4.958 -4.194 3.260 1.00 98.25 92 ASN A O 1
ATOM 693 N N . VAL A 1 93 ? -4.357 -6.071 2.187 1.00 98.25 93 VAL A N 1
ATOM 694 C CA . VAL A 1 93 ? -3.592 -5.416 1.117 1.00 98.25 93 VAL A CA 1
ATOM 695 C C . VAL A 1 93 ? -4.201 -5.738 -0.247 1.00 98.25 93 VAL A C 1
ATOM 697 O O . VAL A 1 93 ? -4.517 -6.886 -0.550 1.00 98.25 93 VAL A O 1
ATOM 700 N N . GLY A 1 94 ? -4.330 -4.725 -1.104 1.00 96.50 94 GLY A N 1
ATOM 701 C CA . GLY A 1 94 ? -4.835 -4.878 -2.467 1.00 96.50 94 GLY A CA 1
ATOM 702 C C . GLY A 1 94 ? -4.279 -3.856 -3.458 1.00 96.50 94 GLY A C 1
ATOM 703 O O . GLY A 1 94 ? -3.421 -3.033 -3.138 1.00 96.50 94 GLY A O 1
ATOM 704 N N . ILE A 1 95 ? -4.800 -3.894 -4.686 1.00 96.50 95 ILE A N 1
ATOM 705 C CA . ILE A 1 95 ? -4.428 -2.982 -5.776 1.00 96.50 95 ILE A CA 1
ATOM 706 C C . ILE A 1 95 ? -5.628 -2.115 -6.160 1.00 96.50 95 ILE A C 1
ATOM 708 O O . ILE A 1 95 ? -6.717 -2.618 -6.431 1.00 96.50 95 ILE A O 1
ATOM 712 N N . CYS A 1 96 ? -5.411 -0.802 -6.227 1.00 95.81 96 CYS A N 1
ATOM 713 C CA . CYS A 1 96 ? -6.296 0.139 -6.900 1.00 95.81 96 CYS A CA 1
ATOM 714 C C . CYS A 1 96 ? -5.791 0.293 -8.339 1.00 95.81 96 CYS A C 1
ATOM 716 O O . CYS A 1 96 ? -4.928 1.121 -8.624 1.00 95.81 96 CYS A O 1
ATOM 718 N N . PHE A 1 97 ? -6.262 -0.575 -9.232 1.00 92.81 97 PHE A N 1
ATOM 719 C CA . PHE A 1 97 ? -5.713 -0.653 -10.581 1.00 92.81 97 PHE A CA 1
ATOM 720 C C . PHE A 1 97 ? -6.080 0.588 -11.401 1.00 92.81 97 PHE A C 1
ATOM 722 O O . PHE A 1 97 ? -7.243 0.812 -11.738 1.00 92.81 97 PHE A O 1
ATOM 729 N N . GLN A 1 98 ? -5.062 1.364 -11.750 1.00 87.19 98 GLN A N 1
ATOM 730 C CA . GLN A 1 98 ? -5.097 2.350 -12.816 1.00 87.19 98 GLN A CA 1
ATOM 731 C C . GLN A 1 98 ? -4.352 1.760 -14.025 1.00 87.19 98 GLN A C 1
ATOM 733 O O . GLN A 1 98 ? -3.204 1.336 -13.868 1.00 87.19 98 GLN A O 1
ATOM 738 N N . PRO A 1 99 ? -4.957 1.723 -15.225 1.00 82.44 99 PRO A N 1
ATOM 739 C CA . PRO A 1 99 ? -4.286 1.203 -16.410 1.00 82.44 99 PRO A CA 1
ATOM 740 C C . PRO A 1 99 ? -2.925 1.869 -16.615 1.00 82.44 99 PRO A C 1
ATOM 742 O O . PRO A 1 99 ? -2.822 3.097 -16.561 1.00 82.44 99 PRO A O 1
ATOM 745 N N . TYR A 1 100 ? -1.887 1.065 -16.844 1.00 70.00 100 TYR A N 1
ATOM 746 C CA . TYR A 1 100 ? -0.556 1.570 -17.149 1.00 70.00 100 TYR A CA 1
ATOM 747 C C . TYR A 1 100 ? -0.638 2.352 -18.460 1.00 70.00 100 TYR A C 1
ATOM 749 O O . TYR A 1 100 ? -0.767 1.780 -19.530 1.00 70.00 100 TYR A O 1
ATOM 757 N N . THR A 1 101 ? -0.605 3.678 -18.415 1.00 64.75 101 THR A N 1
ATOM 758 C CA . THR A 1 101 ? -0.779 4.487 -19.633 1.00 64.75 101 THR A CA 1
ATOM 759 C C . THR A 1 101 ? 0.373 4.337 -20.630 1.00 64.75 101 THR A C 1
ATOM 761 O O . THR A 1 101 ? 0.228 4.745 -21.778 1.00 64.75 101 THR A O 1
ATOM 764 N N . GLU A 1 102 ? 1.502 3.755 -20.207 1.00 56.97 102 GLU A N 1
ATOM 765 C CA . GLU A 1 102 ? 2.664 3.469 -21.060 1.00 56.97 102 GLU A CA 1
ATOM 766 C C . GLU A 1 102 ? 2.794 1.984 -21.464 1.00 56.97 102 GLU A C 1
ATOM 768 O O . GLU A 1 102 ? 3.676 1.663 -22.255 1.00 56.97 102 GLU A O 1
ATOM 773 N N . HIS A 1 103 ? 1.909 1.089 -20.993 1.00 53.84 103 HIS A N 1
ATOM 774 C CA . HIS A 1 103 ? 1.904 -0.340 -21.344 1.00 53.84 103 HIS A CA 1
ATOM 775 C C . HIS A 1 103 ? 0.494 -0.807 -21.736 1.00 53.84 103 HIS A C 1
ATOM 777 O O . HIS A 1 103 ? -0.491 -0.466 -21.085 1.00 53.84 103 HIS A O 1
ATOM 783 N N . ASP A 1 104 ? 0.384 -1.572 -22.821 1.00 49.38 104 ASP A N 1
ATOM 784 C CA . ASP A 1 104 ? -0.903 -2.020 -23.359 1.00 49.38 104 ASP A CA 1
ATOM 785 C C . ASP A 1 104 ? -1.692 -2.827 -22.308 1.00 49.38 104 ASP A C 1
ATOM 787 O O . ASP A 1 104 ? -1.184 -3.757 -21.682 1.00 49.38 104 ASP A O 1
ATOM 791 N N . THR A 1 105 ? -2.963 -2.463 -22.114 1.00 53.69 105 THR A N 1
ATOM 792 C CA . THR A 1 105 ? -3.882 -3.114 -21.164 1.00 53.69 105 THR A CA 1
ATOM 793 C C . THR A 1 105 ? -4.073 -4.605 -21.491 1.00 53.69 105 THR A C 1
ATOM 795 O O . THR A 1 105 ? -4.464 -5.386 -20.619 1.00 53.69 105 THR A O 1
ATOM 798 N N . ASP A 1 106 ? -3.769 -5.021 -22.724 1.00 56.91 106 ASP A N 1
ATOM 799 C CA . ASP A 1 106 ? -3.871 -6.409 -23.170 1.00 56.91 106 ASP A CA 1
ATOM 800 C C . ASP A 1 106 ? -2.809 -7.353 -22.562 1.00 56.91 106 ASP A C 1
ATOM 802 O O . ASP A 1 106 ? -3.114 -8.531 -22.355 1.00 56.91 106 ASP A O 1
ATOM 806 N N . GLU A 1 107 ? -1.623 -6.872 -22.162 1.00 56.66 107 GLU A N 1
ATOM 807 C CA . GLU A 1 107 ? -0.594 -7.719 -21.519 1.00 56.66 107 GLU A CA 1
ATOM 808 C C . GLU A 1 107 ? -1.035 -8.203 -20.126 1.00 56.66 107 GLU A C 1
ATOM 810 O O . GLU A 1 107 ? -0.899 -9.381 -19.795 1.00 56.66 107 GLU A O 1
ATOM 815 N N . ALA A 1 108 ? -1.681 -7.335 -19.338 1.00 53.12 108 ALA A N 1
ATOM 816 C CA . ALA A 1 108 ? -2.173 -7.679 -17.999 1.00 53.12 108 ALA A CA 1
ATOM 817 C C . ALA A 1 108 ? -3.298 -8.736 -18.017 1.00 53.12 108 ALA A C 1
ATOM 819 O O . ALA A 1 108 ? -3.501 -9.462 -17.043 1.00 53.12 108 ALA A O 1
ATOM 820 N N . ARG A 1 109 ? -4.040 -8.847 -19.128 1.00 57.66 109 ARG A N 1
ATOM 821 C CA . ARG A 1 109 ? -5.108 -9.848 -19.299 1.00 57.66 109 ARG A CA 1
ATOM 822 C C . ARG A 1 109 ? -4.560 -11.229 -19.658 1.00 57.66 109 ARG A C 1
ATOM 824 O O . ARG A 1 109 ? -5.185 -12.226 -19.297 1.00 57.66 109 ARG A O 1
ATOM 831 N N . ALA A 1 110 ? -3.424 -11.293 -20.353 1.00 58.84 110 ALA A N 1
ATOM 832 C CA . ALA A 1 110 ? -2.838 -12.542 -20.831 1.00 58.84 110 ALA A CA 1
ATOM 833 C C . ALA A 1 110 ? -2.227 -13.395 -19.702 1.00 58.84 110 ALA A C 1
ATOM 835 O O . ALA A 1 110 ? -2.283 -14.620 -19.780 1.00 58.84 110 ALA A O 1
ATOM 836 N N . GLU A 1 111 ? -1.701 -12.780 -18.636 1.00 54.28 111 GLU A N 1
ATOM 837 C CA . GLU A 1 111 ? -1.032 -13.522 -17.551 1.00 54.28 111 GLU A CA 1
ATOM 838 C C . GLU A 1 111 ? -1.989 -14.107 -16.495 1.00 54.28 111 GLU A C 1
ATOM 840 O O . GLU A 1 111 ? -1.639 -15.071 -15.808 1.00 54.28 111 GLU A O 1
ATOM 845 N N . HIS A 1 112 ? -3.210 -13.573 -16.359 1.00 52.50 112 HIS A N 1
ATOM 846 C CA . HIS A 1 112 ? -4.116 -13.925 -15.251 1.00 52.50 112 HIS A CA 1
ATOM 847 C C . HIS A 1 112 ? -5.577 -14.185 -15.650 1.00 52.50 112 HIS A C 1
ATOM 849 O O . HIS A 1 112 ? -6.454 -14.251 -14.784 1.00 52.50 112 HIS A O 1
ATOM 855 N N . GLY A 1 113 ? -5.865 -14.368 -16.941 1.00 43.38 113 GLY A N 1
ATOM 856 C CA . GLY A 1 113 ? -7.196 -14.750 -17.403 1.00 43.38 113 GLY A CA 1
ATOM 857 C C . GLY A 1 113 ? -7.632 -16.102 -16.831 1.00 43.38 113 GLY A C 1
ATOM 858 O O . GLY A 1 113 ? -7.251 -17.149 -17.346 1.00 43.38 113 GLY A O 1
ATOM 859 N N . LYS A 1 114 ? -8.472 -16.092 -15.787 1.00 46.62 114 LYS A N 1
ATOM 860 C CA . LYS A 1 114 ? -9.347 -17.232 -15.497 1.00 46.62 114 LYS A CA 1
ATOM 861 C C . LYS A 1 114 ? -10.291 -17.381 -16.685 1.00 46.62 114 LYS A C 1
ATOM 86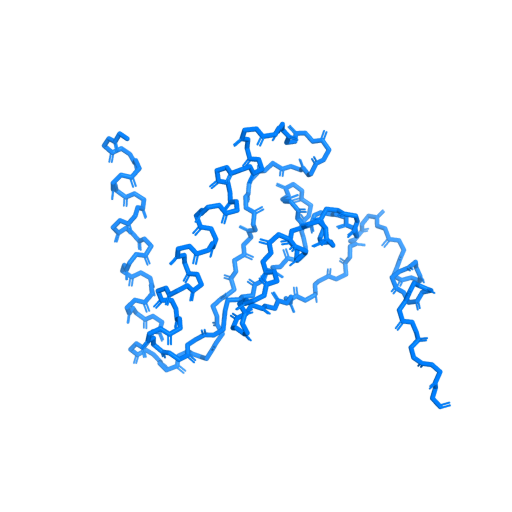3 O O . LYS A 1 114 ? -11.077 -16.472 -16.955 1.00 46.62 114 LYS A O 1
ATOM 868 N N . GLU A 1 115 ? -10.172 -18.499 -17.393 1.00 44.16 115 GLU A N 1
ATOM 869 C CA . GLU A 1 115 ? -11.162 -18.931 -18.376 1.00 44.16 115 GLU A CA 1
ATOM 870 C C . GLU A 1 115 ? -12.536 -18.959 -17.689 1.00 44.16 115 GLU A C 1
ATOM 872 O O . GLU A 1 115 ? -12.680 -19.508 -16.592 1.00 44.16 115 GLU A O 1
ATOM 877 N N . GLY A 1 116 ? -13.499 -18.256 -18.290 1.00 46.38 116 GLY A N 1
ATOM 878 C CA . GLY A 1 116 ? -14.899 -18.272 -17.866 1.00 46.38 116 GLY A CA 1
ATOM 879 C C . GLY A 1 116 ? -15.587 -19.587 -18.190 1.00 46.38 116 GLY A C 1
ATOM 880 O O . GLY A 1 116 ? -15.108 -20.302 -19.098 1.00 46.38 116 GLY A O 1
#

Radius of gyration: 15.09 Å; Cα contacts (8 Å, |Δi|>4): 134; chains: 1; bounding box: 33×33×37 Å

pLDDT: mean 88.58, std 15.53, range [43.38, 98.62]

Foldseek 3Di:
DVVVVVVVVVLVVVLVVCLVVVNQEDEDAQDQAELVGDDPVNVVVSLVVVQVVLVVSVVSNHAYEHEQPGRGLNLDDVSVVVSVVSVPPRPRYYYPYDPNPVDDPVVVCVPDDDDD

Secondary structure (DSSP, 8-state):
-HHHHHHHHHHHHHHHHHHHTT-SEEEE---SS-GGG--HHHHHHHHHHHHHHHHHHHHTTPEEEEE--TTSTTSSHHHHHHHHHTTTT-TTEEEE----TTS-HHHHHHHH----

Mean predicted aligned error: 6.49 Å

Nearest PDB structures (foldseek):
  3dx5-assembly1_A  TM=9.110E-01  e=2.785E-05  Bacillus anthracis
  8ro4-assembly1_C  TM=8.072E-01  e=4.522E-04  Agrobacteriu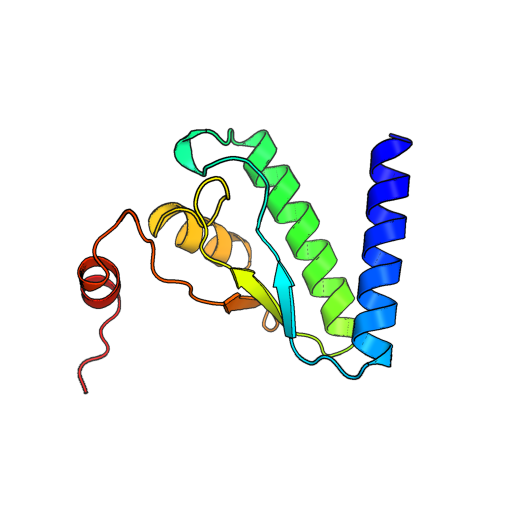m tumefaciens
  3cqj-assembly1_B  TM=7.580E-01  e=3.712E-02  Escherichia coli
  3cqk-assembly1_B  TM=7.579E-01  e=6.653E-02  Escherichia coli
  3cqi-assembly1_B  TM=7.603E-01  e=8.622E-02  Escherichia coli

Solvent-accessible surface area (backbone atoms only — not comparable to full-atom values): 6612 Å² total; per-residue (Å²): 104,74,67,54,53,52,51,49,56,49,50,53,52,51,53,53,51,38,50,76,72,65,46,55,67,47,77,42,66,54,67,82,44,27,42,95,73,49,50,72,67,55,48,53,54,48,52,55,53,50,51,55,49,39,56,59,33,47,77,66,69,21,30,37,22,38,37,40,37,82,45,10,31,27,39,50,70,69,35,35,50,55,54,51,65,76,44,70,91,49,89,43,58,52,71,45,85,42,80,49,88,90,49,69,72,67,61,70,48,71,82,66,65,74,82,126